Protein AF-A0AAE1M6X4-F1 (afdb_monomer)

Secondary structure (DSSP, 8-state):
-------SS-SHHHHHHHHTTTPPPPPP-HHHHHHHHHHHHHHTTT-------SSS-------SS---HHHHHHHHHHGGGGEETTTTEESSS-HHHHHHHT----

Organism: NCBI:txid499986

Sequence (106 aa):
MRKIHQKTMWMPTTQQARSKVGVPDKVWDDTVAAYDQNYVNQRKIDCQLVHSGGNYDENLAWRSGYMSRGNAVRLWVDEKTNYDYNSNSCFGVCLHYTQVVLGVLE

pLDDT: mean 81.75, std 13.88, range [33.47, 95.62]

Radius of gyration: 13.63 Å; Cα contacts (8 Å, |Δi|>4): 146; chains: 1; bounding box: 34×30×30 Å

Solvent-accessible surface area (backbone atoms only — not comparable to full-atom values): 6412 Å² total; per-residue (Å²): 108,46,58,47,53,66,51,46,49,68,46,70,68,38,34,53,53,11,52,78,70,74,33,79,73,55,67,78,51,72,70,55,34,54,54,29,54,51,52,30,64,63,36,48,79,76,68,62,95,68,82,86,86,62,99,63,86,80,52,80,43,82,62,93,53,89,61,49,72,69,57,45,52,47,58,29,51,62,22,46,83,26,48,40,80,90,78,72,42,64,82,62,72,23,68,47,21,48,42,64,47,6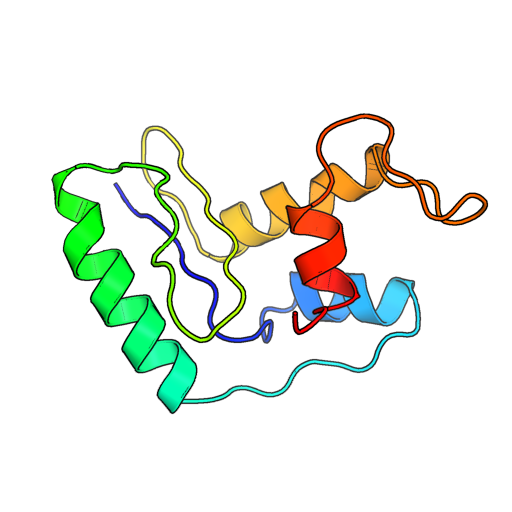7,56,72,84,128

Structure (mmCIF, N/CA/C/O backbone):
data_AF-A0AAE1M6X4-F1
#
_entry.id   AF-A0AAE1M6X4-F1
#
loop_
_atom_site.group_PDB
_atom_site.id
_atom_site.type_symbol
_atom_site.label_atom_id
_atom_site.label_alt_id
_atom_site.label_comp_id
_atom_site.label_asym_id
_atom_site.label_entity_id
_atom_site.label_seq_id
_atom_site.pdbx_PDB_ins_code
_atom_site.Cartn_x
_atom_site.Cartn_y
_atom_site.Cartn_z
_atom_site.occupancy
_ato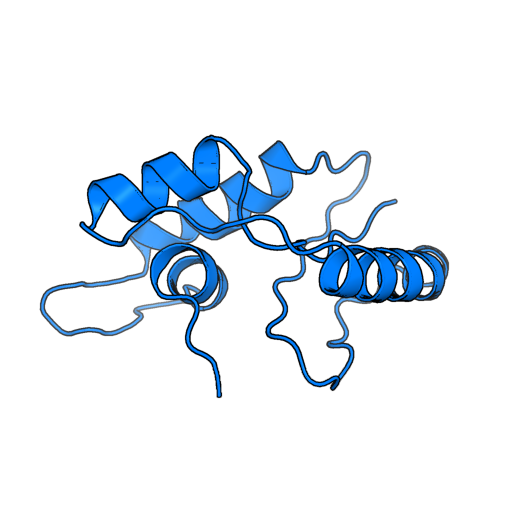m_site.B_iso_or_equiv
_atom_site.auth_seq_id
_atom_site.auth_comp_id
_atom_site.auth_asym_id
_atom_site.auth_atom_id
_atom_site.pdbx_PDB_model_num
ATOM 1 N N . MET A 1 1 ? 16.168 -0.387 -6.247 1.00 44.03 1 MET A N 1
ATOM 2 C CA . MET A 1 1 ? 14.948 0.440 -6.141 1.00 44.03 1 MET A CA 1
ATOM 3 C C . MET A 1 1 ? 13.753 -0.468 -6.408 1.00 44.03 1 MET A C 1
ATOM 5 O O . MET A 1 1 ? 13.863 -1.300 -7.302 1.00 44.03 1 MET A O 1
ATOM 9 N N . ARG A 1 2 ? 12.687 -0.439 -5.594 1.00 45.34 2 ARG A N 1
ATOM 10 C CA . ARG A 1 2 ? 11.532 -1.342 -5.770 1.00 45.34 2 ARG A CA 1
ATOM 11 C C . ARG A 1 2 ? 10.230 -0.606 -5.466 1.00 45.34 2 ARG A C 1
ATOM 13 O O . ARG A 1 2 ? 10.035 -0.171 -4.336 1.00 45.34 2 ARG A O 1
ATOM 20 N N . LYS A 1 3 ? 9.369 -0.507 -6.478 1.00 48.97 3 LYS A N 1
ATOM 21 C CA . LYS A 1 3 ? 7.940 -0.232 -6.329 1.00 48.97 3 LYS A CA 1
ATOM 22 C C . LYS A 1 3 ? 7.278 -1.511 -5.828 1.00 48.97 3 LYS A C 1
ATOM 24 O O . LYS A 1 3 ? 7.685 -2.605 -6.222 1.00 48.97 3 LYS A O 1
ATOM 29 N N . ILE A 1 4 ? 6.298 -1.384 -4.950 1.00 47.62 4 ILE A N 1
ATOM 30 C CA . ILE A 1 4 ? 5.469 -2.510 -4.531 1.00 47.62 4 ILE A CA 1
ATOM 31 C C . ILE A 1 4 ? 4.063 -2.154 -4.969 1.00 47.62 4 ILE A C 1
ATOM 33 O O . ILE A 1 4 ? 3.485 -1.226 -4.424 1.00 47.62 4 ILE A O 1
ATOM 37 N N . HIS A 1 5 ? 3.576 -2.839 -6.000 1.00 50.00 5 HIS A N 1
ATOM 38 C CA . HIS A 1 5 ? 2.150 -3.087 -6.127 1.00 50.00 5 HIS A CA 1
ATOM 39 C C . HIS A 1 5 ? 1.807 -4.223 -5.189 1.00 50.00 5 HIS A C 1
ATOM 41 O O . HIS A 1 5 ? 2.580 -5.184 -5.058 1.00 50.00 5 HIS A O 1
ATOM 47 N N . GLN A 1 6 ? 0.696 -4.077 -4.487 1.00 49.25 6 GLN A N 1
ATOM 48 C CA . GLN A 1 6 ? 0.323 -5.058 -3.503 1.00 49.25 6 GLN A CA 1
ATOM 49 C C . GLN A 1 6 ? -0.682 -6.037 -4.086 1.00 49.25 6 GLN A C 1
ATOM 51 O O . GLN A 1 6 ? -1.878 -5.763 -4.122 1.00 49.25 6 GLN A O 1
ATOM 56 N N . LYS A 1 7 ? -0.186 -7.246 -4.359 1.00 46.06 7 LYS A N 1
ATOM 57 C CA . LYS A 1 7 ? -1.033 -8.420 -4.461 1.00 46.06 7 LYS A CA 1
ATOM 58 C C . LYS A 1 7 ? -1.777 -8.521 -3.140 1.00 46.06 7 LYS A C 1
ATOM 60 O O . LYS A 1 7 ? -1.142 -8.761 -2.110 1.00 46.06 7 LYS A O 1
ATOM 65 N N . THR A 1 8 ? -3.075 -8.242 -3.169 1.00 50.75 8 THR A N 1
ATOM 66 C CA . THR A 1 8 ? -4.092 -8.786 -2.264 1.00 50.75 8 THR A CA 1
ATOM 67 C C . THR A 1 8 ? -3.549 -9.204 -0.893 1.00 50.75 8 THR A C 1
ATOM 69 O O . THR A 1 8 ? -3.479 -10.388 -0.596 1.00 50.75 8 THR A O 1
ATOM 72 N N . MET A 1 9 ? -3.104 -8.239 -0.081 1.00 56.97 9 MET A N 1
ATOM 73 C CA . MET A 1 9 ? -3.304 -8.176 1.375 1.00 56.97 9 MET A CA 1
ATOM 74 C C . MET A 1 9 ? -3.014 -9.408 2.270 1.00 56.97 9 MET A C 1
ATOM 76 O O . MET A 1 9 ? -3.266 -9.346 3.462 1.00 56.97 9 MET A O 1
ATOM 80 N N . TRP A 1 10 ? -2.387 -10.484 1.797 1.00 63.44 10 TRP A N 1
ATOM 81 C CA . TRP A 1 10 ? -2.042 -11.671 2.595 1.00 63.44 10 TRP A CA 1
ATOM 82 C C . TRP A 1 10 ? -0.726 -11.490 3.377 1.00 63.44 10 TRP A C 1
ATOM 84 O O . TRP A 1 10 ? -0.001 -12.427 3.698 1.00 63.44 10 TRP A O 1
ATOM 94 N N . MET A 1 11 ? -0.356 -10.248 3.678 1.00 76.56 11 MET A N 1
ATOM 95 C CA . MET A 1 11 ? 0.741 -9.992 4.605 1.00 76.56 11 MET A CA 1
ATOM 96 C C . MET A 1 11 ? 0.180 -10.035 6.027 1.00 76.56 11 MET A C 1
ATOM 98 O O . MET A 1 11 ? -0.868 -9.431 6.262 1.00 76.56 11 MET A O 1
ATOM 102 N N . PRO A 1 12 ? 0.887 -10.636 7.003 1.00 85.31 12 PRO A N 1
ATOM 103 C CA . PRO A 1 12 ? 0.435 -10.657 8.394 1.00 85.31 12 PRO A CA 1
ATOM 104 C C . PRO A 1 12 ? 0.042 -9.270 8.919 1.00 85.31 12 PRO A C 1
ATOM 106 O O . PRO A 1 12 ? -0.957 -9.129 9.612 1.00 85.31 12 PRO A O 1
ATOM 109 N N . THR A 1 13 ? 0.782 -8.226 8.531 1.00 87.69 13 THR A N 1
ATOM 110 C CA . THR A 1 13 ? 0.491 -6.833 8.900 1.00 87.69 13 THR A CA 1
ATOM 111 C C . THR A 1 13 ? -0.858 -6.346 8.370 1.00 87.69 13 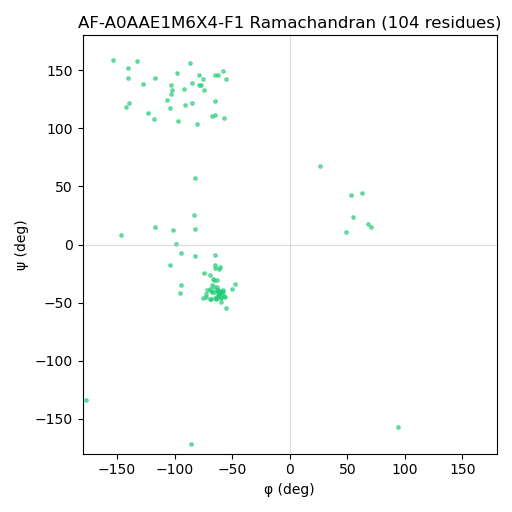THR A C 1
ATOM 113 O O . THR A 1 13 ? -1.570 -5.649 9.087 1.00 87.69 13 THR A O 1
ATOM 116 N N . THR A 1 14 ? -1.235 -6.723 7.147 1.00 86.88 14 THR A N 1
ATOM 117 C CA . THR A 1 14 ? -2.540 -6.361 6.592 1.00 86.88 14 THR A CA 1
ATOM 118 C C . THR A 1 14 ? -3.665 -7.093 7.316 1.00 86.88 14 THR A C 1
ATOM 120 O O . THR A 1 14 ? -4.611 -6.446 7.756 1.00 86.88 14 THR A O 1
ATOM 123 N N . GLN A 1 15 ? -3.535 -8.405 7.523 1.00 89.06 15 GLN A N 1
ATOM 124 C CA . GLN A 1 15 ? -4.568 -9.190 8.210 1.00 89.06 15 GLN A CA 1
ATOM 125 C C . GLN A 1 15 ? -4.768 -8.708 9.648 1.00 89.06 15 GLN A C 1
ATOM 127 O O . GLN A 1 15 ? -5.890 -8.488 10.091 1.00 89.06 15 GLN A O 1
ATOM 132 N N . GLN A 1 16 ? -3.676 -8.391 10.349 1.00 92.12 16 GLN A N 1
ATOM 133 C CA . GLN A 1 16 ? -3.743 -7.761 11.667 1.00 92.12 16 GLN A CA 1
ATOM 134 C C . GLN A 1 16 ? -4.444 -6.397 11.633 1.00 92.12 16 GLN A C 1
ATOM 136 O O . GLN A 1 16 ? -5.218 -6.091 12.538 1.00 92.12 16 GLN A O 1
ATOM 141 N N . ALA A 1 17 ? -4.183 -5.559 10.625 1.00 91.50 17 ALA A N 1
ATOM 142 C CA . ALA A 1 17 ? -4.842 -4.261 10.497 1.00 91.50 17 ALA A CA 1
ATOM 143 C C . ALA A 1 17 ? -6.351 -4.402 10.238 1.00 91.50 17 ALA A C 1
ATOM 145 O O . ALA A 1 17 ? -7.127 -3.668 10.845 1.00 91.50 17 ALA A O 1
ATOM 146 N N . ARG A 1 18 ? -6.754 -5.363 9.397 1.00 91.94 18 ARG A N 1
ATOM 147 C CA . ARG A 1 18 ? -8.155 -5.677 9.063 1.00 91.94 18 ARG A CA 1
ATOM 148 C C . ARG A 1 18 ? -8.907 -6.272 10.252 1.00 91.94 18 ARG A C 1
ATOM 150 O O . ARG A 1 18 ? -9.962 -5.767 10.625 1.00 91.94 18 ARG A O 1
ATOM 157 N N . SER A 1 19 ? -8.305 -7.250 10.926 1.00 93.06 19 SER A N 1
ATOM 158 C CA . SER A 1 19 ? -8.854 -7.872 12.135 1.00 93.06 19 SER A CA 1
ATOM 159 C C . SER A 1 19 ? -9.108 -6.851 13.251 1.00 93.06 19 SER A C 1
ATOM 161 O O . SER A 1 19 ? -10.167 -6.873 13.874 1.00 93.06 19 SER A O 1
ATOM 163 N N . LYS A 1 20 ? -8.199 -5.882 13.447 1.00 93.38 20 LYS A N 1
ATOM 164 C CA . LYS A 1 20 ? -8.366 -4.793 14.431 1.00 93.38 20 LYS A CA 1
ATOM 165 C C . LYS A 1 20 ? -9.584 -3.899 14.184 1.00 93.38 20 LYS A C 1
ATOM 167 O O . LYS A 1 20 ? -9.980 -3.187 15.101 1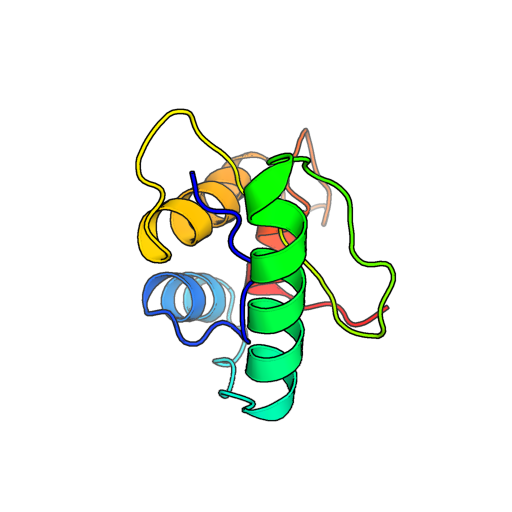.00 93.38 20 LYS A O 1
ATOM 172 N N . VAL A 1 21 ? -10.133 -3.900 12.972 1.00 91.50 21 VAL A N 1
ATOM 173 C CA . VAL A 1 21 ? -11.323 -3.121 12.600 1.00 91.50 21 VAL A CA 1
ATOM 174 C C . VAL A 1 21 ? -12.498 -4.016 12.193 1.00 91.50 21 VAL A C 1
ATOM 176 O O . VAL A 1 21 ? -13.454 -3.541 11.594 1.00 91.50 21 VAL A O 1
ATOM 179 N N . GLY A 1 22 ? -12.438 -5.314 12.513 1.00 92.19 22 GLY A N 1
ATOM 180 C CA . GLY A 1 22 ? -13.527 -6.260 12.259 1.00 92.19 22 GLY A CA 1
ATOM 181 C C . GLY A 1 22 ? -13.747 -6.612 10.786 1.00 92.19 22 GLY A C 1
ATOM 182 O O . GLY A 1 22 ? -14.789 -7.167 10.448 1.00 92.19 22 GLY A O 1
ATOM 183 N N . VAL A 1 23 ? -12.790 -6.311 9.903 1.00 89.00 23 VAL A N 1
ATOM 184 C CA . VAL A 1 23 ? -12.895 -6.646 8.480 1.00 89.00 23 VAL A CA 1
ATOM 185 C C . VAL A 1 23 ? -12.257 -8.022 8.223 1.00 89.00 23 VAL A C 1
ATOM 187 O O . VAL A 1 23 ? -11.138 -8.256 8.687 1.00 89.00 23 VAL A O 1
ATOM 190 N N . PRO A 1 24 ? -12.912 -8.929 7.466 1.00 88.12 24 PRO A N 1
ATOM 191 C CA . PRO A 1 24 ? -12.367 -10.249 7.155 1.00 88.12 24 PRO A CA 1
ATOM 192 C C . PRO A 1 24 ? -11.021 -10.207 6.436 1.00 88.12 24 PRO A C 1
ATOM 194 O O . PRO A 1 24 ? -10.751 -9.313 5.632 1.00 88.12 24 PRO A O 1
ATOM 197 N N . ASP A 1 25 ? -10.207 -11.227 6.668 1.00 86.12 25 ASP A N 1
ATOM 198 C CA . ASP A 1 25 ? -8.933 -11.440 5.991 1.00 86.12 25 ASP A CA 1
ATOM 199 C C . ASP A 1 25 ? -9.081 -11.477 4.466 1.00 86.12 25 ASP A C 1
ATOM 201 O O . ASP A 1 25 ? -10.041 -12.016 3.913 1.00 86.12 25 ASP A O 1
ATOM 205 N N . LYS A 1 26 ? -8.099 -10.907 3.764 1.00 79.56 26 LYS A N 1
ATOM 206 C CA . LYS A 1 26 ? -8.027 -11.025 2.304 1.00 79.56 26 LYS A CA 1
ATOM 207 C C . LYS A 1 26 ? -7.461 -12.370 1.868 1.00 79.56 26 LYS A C 1
ATOM 209 O O . LYS A 1 26 ? -6.543 -12.894 2.500 1.00 79.56 26 LYS A O 1
ATOM 214 N N . VAL A 1 27 ? -7.967 -12.861 0.742 1.00 80.25 27 VAL A N 1
ATOM 215 C CA . VAL A 1 27 ? -7.495 -14.074 0.070 1.00 80.25 27 VAL A CA 1
ATOM 216 C C . VAL A 1 27 ? -6.542 -13.692 -1.061 1.00 80.25 27 VAL A C 1
ATOM 218 O O . VAL A 1 27 ? -6.655 -12.627 -1.665 1.00 80.25 27 VAL A O 1
ATOM 221 N N . TRP A 1 28 ? -5.566 -14.556 -1.305 1.00 78.69 28 TRP A N 1
ATOM 222 C CA . TRP A 1 28 ? -4.568 -14.407 -2.354 1.00 78.69 28 TRP A CA 1
ATOM 223 C C . TRP A 1 28 ? -5.152 -14.694 -3.745 1.00 78.69 28 TRP A C 1
ATOM 225 O O . TRP A 1 28 ? -5.789 -15.729 -3.925 1.00 78.69 28 TRP A O 1
ATOM 235 N N . ASP A 1 29 ? -4.877 -13.824 -4.724 1.00 81.19 29 ASP A N 1
ATOM 236 C CA . ASP A 1 29 ? -5.290 -14.007 -6.126 1.00 81.19 29 ASP A CA 1
ATOM 237 C C . ASP A 1 29 ? -4.084 -13.978 -7.076 1.00 81.19 29 ASP A C 1
ATOM 239 O O . ASP A 1 29 ? -3.433 -12.943 -7.239 1.00 81.19 29 ASP A O 1
ATOM 243 N N . ASP A 1 30 ? -3.773 -15.107 -7.722 1.00 82.56 30 ASP A N 1
ATOM 244 C CA . ASP A 1 30 ? -2.614 -15.240 -8.612 1.00 82.56 30 ASP A CA 1
ATOM 245 C C . ASP A 1 30 ? -2.639 -14.358 -9.860 1.00 82.56 30 ASP A C 1
ATOM 247 O O . ASP A 1 30 ? -1.574 -13.888 -10.278 1.00 82.56 30 ASP A O 1
ATOM 251 N N . THR A 1 31 ? -3.820 -14.053 -10.389 1.00 84.88 31 THR A N 1
ATOM 252 C CA . THR A 1 31 ? -3.987 -13.152 -11.532 1.00 84.88 31 THR A CA 1
ATOM 253 C C . THR A 1 31 ? -3.556 -11.739 -11.161 1.00 84.88 31 THR A C 1
ATOM 255 O O . THR A 1 31 ? -2.768 -11.118 -11.882 1.00 84.88 31 THR A O 1
ATOM 258 N N . VAL A 1 32 ? -3.987 -11.256 -9.993 1.00 79.50 32 VAL A N 1
ATOM 259 C CA . VAL A 1 32 ? -3.632 -9.917 -9.500 1.00 79.50 32 VAL A CA 1
ATOM 260 C C . VAL A 1 32 ? -2.120 -9.792 -9.273 1.00 79.50 32 VAL A C 1
ATOM 262 O O . VAL A 1 32 ? -1.528 -8.775 -9.622 1.00 79.50 32 VAL A O 1
ATOM 265 N N . ALA A 1 33 ? -1.427 -10.843 -8.802 1.00 79.38 33 ALA A N 1
ATOM 266 C CA . ALA A 1 33 ? 0.045 -10.758 -8.667 1.00 79.38 33 ALA A CA 1
ATOM 267 C C . ALA A 1 33 ? 0.724 -10.565 -9.987 1.00 79.38 33 ALA A C 1
ATOM 269 O O . ALA A 1 33 ? 1.749 -9.891 -10.044 1.00 79.38 33 ALA A O 1
ATOM 270 N N . ALA A 1 34 ? 0.286 -11.339 -10.976 1.00 84.00 34 ALA A N 1
ATOM 271 C CA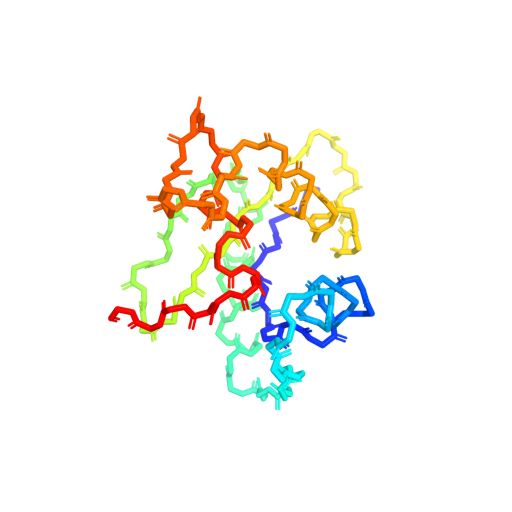 . ALA A 1 34 ? 0.957 -11.360 -12.252 1.00 84.00 34 ALA A CA 1
ATOM 272 C C . ALA A 1 34 ? 0.865 -9.957 -12.858 1.00 84.00 34 ALA A C 1
ATOM 274 O O . ALA A 1 34 ? 1.881 -9.415 -13.294 1.00 84.00 34 ALA A O 1
ATOM 275 N N . TYR A 1 35 ? -0.316 -9.337 -12.766 1.00 83.94 35 TYR A N 1
ATOM 276 C CA . TYR A 1 35 ? -0.540 -7.942 -13.129 1.00 83.94 35 TYR A CA 1
ATOM 277 C C . TYR A 1 35 ? 0.411 -6.988 -12.381 1.00 83.94 35 TYR A C 1
ATOM 279 O O . TYR A 1 35 ? 1.202 -6.272 -13.002 1.00 83.94 35 TYR A O 1
ATOM 287 N N . ASP A 1 36 ? 0.426 -7.058 -11.053 1.00 80.31 36 ASP A N 1
ATOM 288 C CA . ASP A 1 36 ? 1.245 -6.210 -10.186 1.00 80.31 36 ASP A CA 1
ATOM 289 C C . ASP A 1 36 ? 2.745 -6.342 -10.444 1.00 80.31 36 ASP A C 1
ATOM 291 O O . ASP A 1 36 ? 3.486 -5.360 -10.540 1.00 80.31 36 ASP A O 1
ATOM 295 N N . GLN A 1 37 ? 3.217 -7.581 -10.560 1.00 82.69 37 GLN A N 1
ATOM 296 C CA . GLN A 1 37 ? 4.619 -7.888 -10.786 1.00 82.69 37 GLN A CA 1
ATOM 297 C C . GLN A 1 37 ? 5.066 -7.392 -12.162 1.00 82.69 37 GLN A C 1
ATOM 299 O O . GLN A 1 37 ? 6.193 -6.895 -12.287 1.00 82.69 37 GLN A O 1
ATOM 304 N N . ASN A 1 38 ? 4.194 -7.476 -13.169 1.00 86.62 38 ASN A N 1
ATOM 305 C CA . ASN A 1 38 ? 4.438 -6.909 -14.490 1.00 86.62 38 ASN A CA 1
ATOM 306 C C . ASN A 1 38 ? 4.548 -5.384 -14.421 1.00 86.62 38 ASN A C 1
ATOM 308 O O . ASN A 1 38 ? 5.522 -4.827 -14.932 1.00 86.62 38 ASN A O 1
ATOM 312 N N . TYR A 1 39 ? 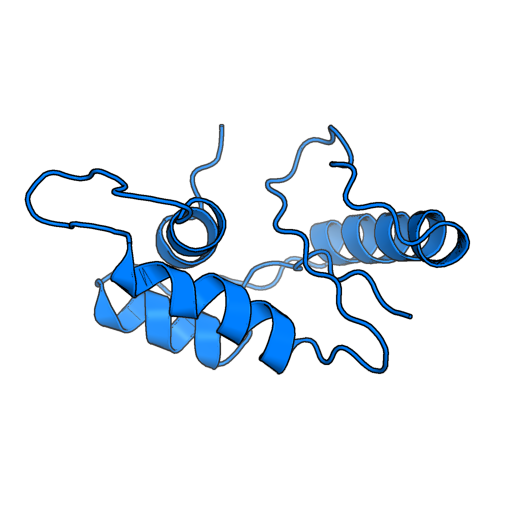3.634 -4.709 -13.725 1.00 84.94 39 TYR A N 1
ATOM 313 C CA . TYR A 1 39 ? 3.675 -3.252 -13.622 1.00 84.94 39 TYR A CA 1
ATOM 314 C C . TYR A 1 39 ? 4.877 -2.739 -12.811 1.00 84.94 39 TYR A C 1
ATOM 316 O O . TYR A 1 39 ? 5.572 -1.804 -13.219 1.00 84.94 39 TYR A O 1
ATOM 324 N N . VAL A 1 40 ? 5.220 -3.403 -11.701 1.00 80.69 40 VAL A N 1
ATOM 325 C CA . VAL A 1 40 ? 6.449 -3.117 -10.941 1.00 80.69 40 VAL A CA 1
ATOM 326 C C . VAL A 1 40 ? 7.692 -3.284 -11.818 1.00 80.69 40 VAL A C 1
ATOM 328 O O . VAL A 1 40 ? 8.625 -2.484 -11.720 1.00 80.69 40 VAL A O 1
ATOM 331 N N . ASN A 1 41 ? 7.720 -4.295 -12.690 1.00 84.94 41 ASN A N 1
ATOM 332 C CA . ASN A 1 41 ? 8.832 -4.510 -13.613 1.00 84.94 41 ASN A CA 1
ATOM 333 C C . ASN A 1 41 ? 8.973 -3.406 -14.667 1.00 84.94 41 ASN A C 1
ATOM 335 O O . ASN A 1 41 ? 10.102 -3.132 -15.065 1.00 84.94 41 ASN A O 1
ATOM 339 N N . GLN A 1 42 ? 7.880 -2.759 -15.076 1.00 85.94 42 GLN A N 1
ATOM 340 C CA . GLN A 1 42 ? 7.921 -1.595 -15.966 1.00 85.94 42 GLN A CA 1
ATOM 341 C C . GLN A 1 42 ? 8.446 -0.355 -15.223 1.00 85.94 42 GLN A C 1
ATOM 343 O O . GLN A 1 42 ? 9.349 0.332 -15.692 1.00 85.94 42 GLN A O 1
ATOM 348 N N . ARG A 1 43 ? 7.951 -0.113 -14.004 1.00 84.69 43 ARG A N 1
ATOM 349 C CA . ARG A 1 43 ? 8.264 1.089 -13.206 1.00 84.69 43 ARG A CA 1
ATOM 350 C C . ARG A 1 43 ? 9.572 1.032 -12.425 1.00 84.69 43 ARG A C 1
ATOM 352 O O . ARG A 1 43 ? 10.008 2.041 -11.884 1.00 84.69 43 ARG A O 1
ATOM 359 N N . LYS A 1 44 ? 10.246 -0.118 -12.340 1.00 80.44 44 LYS A N 1
ATOM 360 C CA . LYS A 1 44 ? 11.570 -0.192 -11.686 1.00 80.44 44 LYS A CA 1
ATOM 361 C C . LYS A 1 44 ? 12.650 0.617 -12.421 1.00 80.44 44 LYS A C 1
ATOM 363 O O . LYS A 1 44 ? 13.693 0.867 -11.825 1.00 80.44 44 LYS A O 1
ATOM 368 N N . ILE A 1 45 ? 12.409 0.976 -13.687 1.00 84.12 45 ILE A N 1
ATOM 369 C CA . ILE A 1 45 ? 13.330 1.742 -14.537 1.00 84.12 45 ILE A CA 1
ATOM 370 C C . ILE A 1 45 ? 13.338 3.220 -14.126 1.00 84.12 45 ILE A C 1
ATOM 372 O O . ILE A 1 45 ? 14.406 3.800 -13.966 1.00 84.12 45 ILE A O 1
ATOM 376 N N . ASP A 1 46 ? 12.157 3.807 -13.918 1.00 83.31 46 ASP A N 1
ATOM 377 C CA . ASP A 1 46 ? 11.973 5.240 -13.643 1.00 83.31 46 ASP A CA 1
ATOM 378 C C . ASP A 1 46 ? 11.677 5.548 -12.163 1.00 83.31 46 ASP A C 1
ATOM 380 O O . ASP A 1 46 ? 11.831 6.681 -11.712 1.00 83.31 46 ASP A O 1
ATOM 384 N N . CYS A 1 47 ? 11.274 4.530 -11.397 1.00 80.88 47 CYS A N 1
ATOM 385 C CA . CYS A 1 47 ? 10.849 4.611 -10.003 1.00 80.88 47 CYS A CA 1
ATOM 386 C C . CYS A 1 47 ? 9.710 5.607 -9.736 1.00 80.88 47 CYS A C 1
ATOM 388 O O . CYS A 1 47 ? 9.544 6.051 -8.599 1.00 80.88 47 CYS A O 1
ATOM 390 N N . GLN A 1 48 ? 8.905 5.921 -10.751 1.00 84.06 48 GLN A N 1
ATOM 391 C CA . GLN A 1 48 ? 7.830 6.901 -10.638 1.00 84.06 48 GLN A CA 1
ATOM 392 C C . GLN A 1 48 ? 6.604 6.330 -9.901 1.00 84.06 48 GLN A C 1
ATOM 394 O O . GLN A 1 48 ? 6.142 5.200 -10.144 1.00 84.06 48 GLN A O 1
ATOM 399 N N . LEU A 1 49 ? 6.030 7.146 -9.014 1.00 84.88 49 LEU A N 1
ATOM 400 C CA . LEU A 1 49 ? 4.795 6.864 -8.274 1.00 84.88 49 LEU A CA 1
ATOM 401 C C . LEU A 1 49 ? 3.553 7.177 -9.125 1.00 84.88 49 LEU A C 1
ATOM 403 O O . LEU A 1 49 ? 2.719 7.993 -8.764 1.00 84.88 49 LEU A O 1
ATOM 407 N N . VAL A 1 50 ? 3.457 6.534 -10.289 1.00 87.25 50 VAL A N 1
ATOM 408 C CA . VAL A 1 50 ? 2.321 6.677 -11.213 1.00 87.25 50 VAL A CA 1
ATOM 409 C C . VAL A 1 50 ? 1.415 5.458 -11.104 1.00 87.25 50 VAL A C 1
ATOM 411 O O . VAL A 1 50 ? 1.919 4.330 -11.200 1.00 87.25 50 VAL A O 1
ATOM 414 N N . HIS A 1 51 ? 0.113 5.677 -10.922 1.00 85.56 51 HIS A N 1
ATOM 415 C CA . HIS A 1 51 ? -0.880 4.603 -10.916 1.00 85.56 51 HIS A CA 1
ATOM 416 C C . HIS A 1 51 ? -0.982 3.913 -12.277 1.00 85.56 51 HIS A C 1
ATOM 418 O O . HIS A 1 51 ? -0.772 4.552 -13.308 1.00 85.56 51 HIS A O 1
ATOM 424 N N . SER A 1 52 ? -1.240 2.604 -12.293 1.00 86.38 52 SER A N 1
ATOM 425 C CA . SER A 1 52 ? -1.336 1.833 -13.540 1.00 86.38 52 SER A CA 1
ATOM 426 C C . SER A 1 52 ? -2.571 2.178 -14.371 1.00 86.38 52 SER A C 1
ATOM 428 O O . SER A 1 52 ? -2.532 2.021 -15.589 1.00 86.38 52 SER A O 1
ATOM 430 N N . GLY A 1 53 ? -3.638 2.664 -13.725 1.00 86.88 53 GLY A N 1
ATOM 431 C CA . GLY A 1 53 ? -4.930 2.925 -14.364 1.00 86.88 53 GLY A CA 1
ATOM 432 C C . GLY A 1 53 ? -5.659 1.653 -14.811 1.00 86.88 53 GLY A C 1
ATOM 433 O O . GLY A 1 53 ? -6.516 1.729 -15.686 1.00 86.88 53 GLY A O 1
ATOM 434 N N . GLY A 1 54 ? -5.277 0.487 -14.277 1.00 85.19 54 GLY A N 1
ATOM 435 C CA . GLY A 1 54 ? -5.931 -0.786 -14.575 1.00 85.19 54 GLY A CA 1
ATOM 436 C C . GLY A 1 54 ? -7.154 -1.070 -13.706 1.00 85.19 54 GLY A C 1
ATOM 437 O O . GLY A 1 54 ? -7.587 -0.240 -12.919 1.00 85.19 54 GLY A O 1
ATOM 438 N N . ASN A 1 55 ? -7.669 -2.294 -13.823 1.00 83.38 55 ASN A N 1
ATOM 439 C CA . ASN A 1 55 ? -8.914 -2.739 -13.181 1.00 83.38 55 ASN A CA 1
ATOM 440 C C . ASN A 1 55 ? -8.753 -3.166 -11.707 1.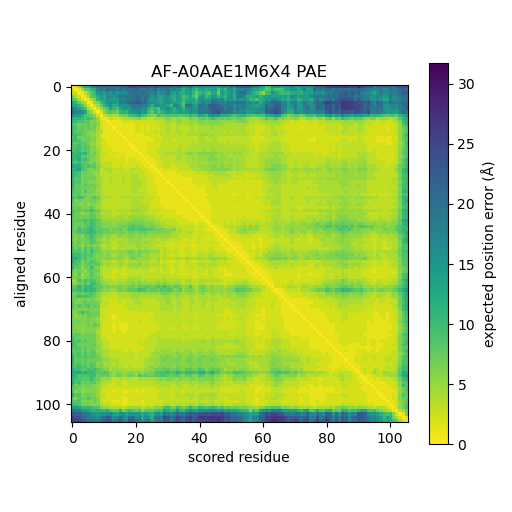00 83.38 55 ASN A C 1
ATOM 442 O O . ASN A 1 55 ? -9.620 -3.858 -11.180 1.00 83.38 55 ASN A O 1
ATOM 446 N N . TYR A 1 56 ? -7.620 -2.860 -11.074 1.00 79.88 56 TYR A N 1
ATOM 447 C CA . TYR A 1 56 ? -7.330 -3.264 -9.700 1.00 79.88 56 TYR A CA 1
ATOM 448 C C . TYR A 1 56 ? -6.917 -2.052 -8.878 1.00 79.88 56 TYR A C 1
ATOM 450 O O . TYR A 1 56 ? -6.109 -1.241 -9.336 1.00 79.88 56 TYR A O 1
ATOM 458 N N . ASP A 1 57 ? -7.416 -1.984 -7.646 1.00 78.19 57 ASP A N 1
ATOM 459 C CA . ASP A 1 57 ? -6.993 -0.962 -6.698 1.00 78.19 57 ASP A CA 1
ATOM 460 C C . ASP A 1 57 ? -5.506 -1.083 -6.382 1.00 78.19 57 ASP A C 1
ATOM 462 O O . ASP A 1 57 ? -4.943 -2.178 -6.268 1.00 78.19 57 ASP A O 1
ATOM 466 N N . GLU A 1 58 ? -4.871 0.061 -6.159 1.00 80.50 58 GLU A N 1
ATOM 467 C CA . GLU A 1 58 ? -3.425 0.130 -6.167 1.00 80.50 58 GLU A CA 1
ATOM 468 C C . GLU A 1 58 ? -2.891 1.032 -5.060 1.00 80.50 58 GLU A C 1
ATOM 470 O O . GLU A 1 58 ? -3.135 2.234 -5.040 1.00 80.50 58 GLU A O 1
ATOM 475 N N . ASN A 1 59 ? -2.053 0.459 -4.196 1.00 85.62 59 ASN A N 1
ATOM 476 C CA . ASN A 1 59 ? -1.203 1.232 -3.301 1.00 85.62 59 ASN A CA 1
ATOM 477 C C . ASN A 1 59 ? 0.231 1.248 -3.817 1.00 85.62 59 ASN A C 1
ATOM 479 O O . ASN A 1 59 ? 0.778 0.212 -4.209 1.00 85.62 59 ASN A O 1
ATOM 483 N N . LEU A 1 60 ? 0.865 2.420 -3.748 1.00 85.56 60 LEU A N 1
ATOM 484 C CA . LEU A 1 60 ? 2.248 2.615 -4.153 1.00 85.56 60 LEU A CA 1
ATOM 485 C C . LEU A 1 60 ? 3.123 3.034 -2.982 1.00 85.56 60 LEU A C 1
ATOM 487 O O . LEU A 1 60 ? 2.727 3.790 -2.103 1.00 85.56 60 LEU A O 1
ATOM 491 N N . ALA A 1 61 ? 4.354 2.536 -2.981 1.00 84.88 61 ALA A N 1
ATOM 492 C CA . ALA A 1 61 ? 5.358 2.925 -2.009 1.00 84.88 61 ALA A CA 1
ATOM 493 C C . ALA A 1 61 ? 6.719 3.058 -2.682 1.00 84.88 61 ALA A C 1
ATOM 495 O O . ALA A 1 61 ? 7.088 2.265 -3.557 1.00 84.88 61 ALA A O 1
ATOM 496 N N . TRP A 1 62 ? 7.481 4.044 -2.222 1.00 84.00 62 TRP A N 1
ATOM 497 C CA . TRP A 1 62 ? 8.846 4.296 -2.652 1.00 84.00 62 TRP A CA 1
ATOM 498 C C . TRP A 1 62 ? 9.712 4.696 -1.459 1.00 84.00 62 TRP A C 1
ATOM 500 O O . TRP A 1 62 ? 9.233 5.250 -0.474 1.00 84.00 62 TRP A O 1
ATOM 510 N N . ARG A 1 63 ? 11.008 4.397 -1.554 1.00 83.31 63 ARG A N 1
ATOM 511 C CA . ARG A 1 63 ? 12.054 4.956 -0.691 1.00 83.31 63 ARG A CA 1
ATOM 512 C C . ARG A 1 63 ? 13.385 4.946 -1.426 1.00 83.31 63 ARG A C 1
ATOM 514 O O . ARG A 1 63 ? 13.608 4.094 -2.294 1.00 83.31 63 ARG A O 1
ATOM 521 N N . SER A 1 64 ? 14.314 5.783 -0.980 1.00 81.25 64 SER A N 1
ATOM 522 C CA . SER A 1 64 ? 15.727 5.590 -1.287 1.00 81.25 64 SER A CA 1
ATOM 523 C C . SER A 1 64 ? 16.216 4.287 -0.620 1.00 81.25 64 SER A C 1
ATOM 525 O O . SER A 1 64 ? 16.031 4.040 0.575 1.00 81.25 64 SER A O 1
ATOM 527 N N . GLY A 1 65 ? 16.767 3.370 -1.421 1.00 81.50 65 GLY A N 1
ATOM 528 C CA . GLY A 1 65 ? 17.272 2.070 -0.957 1.00 81.50 65 GLY A CA 1
ATOM 529 C C . GLY A 1 65 ? 16.292 0.888 -1.057 1.00 81.50 65 GLY A C 1
ATOM 530 O O . GLY A 1 65 ? 15.406 0.836 -1.913 1.00 81.50 65 GLY A O 1
ATOM 531 N N . TYR A 1 66 ? 16.520 -0.142 -0.235 1.00 81.75 66 TYR A N 1
ATOM 532 C CA . TYR A 1 66 ? 15.801 -1.420 -0.312 1.00 81.75 66 TYR A CA 1
ATOM 533 C C . TYR A 1 66 ? 14.428 -1.366 0.364 1.00 81.75 66 TYR A C 1
ATOM 535 O O . TYR A 1 66 ? 14.355 -1.470 1.579 1.00 81.75 66 TYR A O 1
ATOM 543 N N . MET A 1 67 ? 13.329 -1.289 -0.389 1.00 82.94 67 MET A N 1
ATOM 544 C CA . MET A 1 67 ? 11.977 -1.473 0.159 1.00 82.94 67 MET A CA 1
ATOM 545 C C . MET A 1 67 ? 11.595 -2.957 0.220 1.00 82.94 67 MET A C 1
ATOM 547 O O . MET A 1 67 ? 11.552 -3.625 -0.814 1.00 82.94 67 MET A O 1
ATOM 551 N N . SER A 1 68 ? 11.279 -3.461 1.416 1.00 83.25 68 SER A N 1
ATOM 552 C CA . SER A 1 68 ? 10.635 -4.768 1.590 1.00 83.25 68 SER A CA 1
ATOM 553 C C . SER A 1 68 ? 9.112 -4.629 1.491 1.00 83.25 68 SER A C 1
ATOM 555 O O . SER A 1 68 ? 8.564 -3.563 1.777 1.00 83.25 68 SER A O 1
ATOM 557 N N . ARG A 1 69 ? 8.413 -5.721 1.148 1.00 79.75 69 ARG A N 1
ATOM 558 C CA . ARG A 1 69 ? 6.936 -5.757 1.151 1.00 79.75 69 ARG A CA 1
ATOM 559 C C . ARG A 1 69 ? 6.364 -5.382 2.515 1.00 79.75 69 ARG A C 1
ATOM 561 O O . ARG A 1 69 ? 5.479 -4.544 2.581 1.00 79.75 69 ARG A O 1
ATOM 568 N N . GLY A 1 70 ? 6.920 -5.934 3.595 1.00 85.25 70 GLY A N 1
ATOM 569 C CA . GLY A 1 70 ? 6.482 -5.621 4.958 1.00 85.25 70 GLY A CA 1
ATOM 570 C C . GLY A 1 70 ? 6.628 -4.141 5.317 1.00 85.25 70 GLY A C 1
ATOM 571 O O . GLY A 1 70 ? 5.717 -3.574 5.910 1.0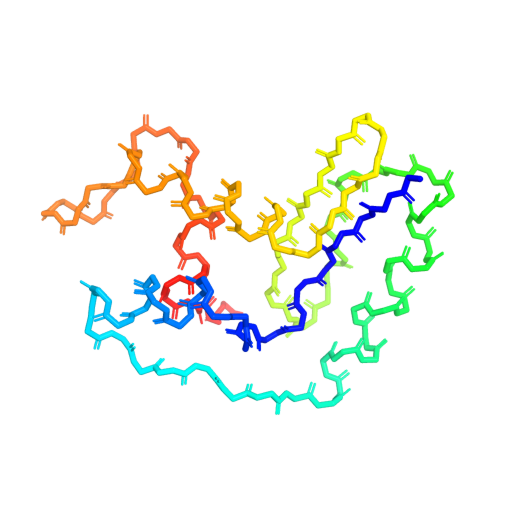0 85.25 70 GLY A O 1
ATOM 572 N N . ASN A 1 71 ? 7.722 -3.491 4.905 1.00 87.69 71 ASN A N 1
ATOM 573 C CA . ASN A 1 71 ? 7.925 -2.068 5.191 1.00 87.69 71 ASN A CA 1
ATOM 574 C C . ASN A 1 71 ? 6.957 -1.178 4.405 1.00 87.69 71 ASN A C 1
ATOM 576 O O . ASN A 1 71 ? 6.471 -0.203 4.965 1.00 87.69 71 ASN A O 1
ATOM 580 N N . ALA A 1 72 ? 6.654 -1.513 3.147 1.00 87.19 72 ALA A N 1
ATOM 581 C CA . ALA A 1 72 ? 5.648 -0.784 2.373 1.00 87.19 72 ALA A CA 1
ATOM 582 C C . ALA A 1 72 ? 4.255 -0.902 3.007 1.00 87.19 72 ALA A C 1
ATOM 584 O O . ALA A 1 72 ? 3.591 0.105 3.216 1.00 87.19 72 ALA A O 1
ATOM 585 N N . VAL A 1 73 ? 3.853 -2.116 3.403 1.00 87.12 73 VAL A N 1
ATOM 586 C CA . VAL A 1 73 ? 2.563 -2.334 4.079 1.00 87.12 73 VAL A CA 1
ATOM 587 C C . VAL A 1 73 ? 2.491 -1.585 5.397 1.00 87.12 73 VAL A C 1
ATOM 589 O O . VAL A 1 73 ? 1.464 -0.991 5.704 1.00 87.12 73 VAL A O 1
ATOM 592 N N . ARG A 1 74 ? 3.577 -1.586 6.173 1.00 90.81 74 ARG A N 1
ATOM 593 C CA . ARG A 1 74 ? 3.637 -0.822 7.415 1.00 90.81 74 ARG A CA 1
ATOM 594 C C . ARG A 1 74 ? 3.484 0.677 7.162 1.00 90.81 74 ARG A C 1
ATOM 596 O O . ARG A 1 74 ? 2.701 1.296 7.861 1.00 90.81 74 ARG A O 1
ATOM 603 N N . LEU A 1 75 ? 4.146 1.223 6.141 1.00 91.75 75 LEU A N 1
ATOM 604 C CA . LEU A 1 75 ? 4.017 2.634 5.765 1.00 91.75 75 LEU A CA 1
ATOM 605 C C . LEU A 1 75 ? 2.559 3.011 5.473 1.00 91.75 75 LEU A C 1
ATOM 607 O O . LEU A 1 75 ? 2.090 4.028 5.965 1.00 91.75 75 LEU A O 1
ATOM 611 N N . TRP A 1 76 ? 1.829 2.170 4.739 1.00 91.88 76 TRP A N 1
ATOM 612 C CA . TRP A 1 76 ? 0.405 2.388 4.474 1.00 91.88 76 TRP A CA 1
ATOM 613 C C . TRP A 1 76 ? -0.465 2.228 5.725 1.00 91.88 76 TRP A C 1
ATOM 615 O O . TRP A 1 76 ? -1.392 2.999 5.931 1.00 91.88 76 TRP A O 1
ATOM 625 N N . VAL A 1 77 ? -0.173 1.243 6.581 1.00 93.38 77 VAL A N 1
ATOM 626 C CA . VAL A 1 77 ? -0.913 1.030 7.837 1.00 93.38 77 VAL A CA 1
ATOM 627 C C . VAL A 1 77 ? -0.691 2.166 8.834 1.00 93.38 77 VAL A C 1
ATOM 629 O O . VAL A 1 77 ? -1.617 2.517 9.563 1.00 93.38 77 VAL A O 1
ATOM 632 N N . ASP A 1 78 ? 0.506 2.748 8.862 1.00 95.00 78 ASP A N 1
ATOM 633 C CA . ASP A 1 78 ? 0.862 3.838 9.770 1.00 95.00 78 ASP A CA 1
ATOM 634 C C . ASP A 1 78 ? 0.049 5.116 9.475 1.00 95.00 78 ASP A C 1
ATOM 636 O O . ASP A 1 78 ? -0.169 5.916 10.383 1.00 95.00 78 ASP A O 1
ATOM 640 N N . GLU A 1 79 ? -0.527 5.263 8.272 1.00 94.81 79 GLU A N 1
ATOM 641 C CA . GLU A 1 79 ? -1.473 6.348 7.971 1.00 94.81 79 GLU A CA 1
ATOM 642 C C . GLU A 1 79 ? -2.787 6.269 8.767 1.00 94.81 79 GLU A C 1
ATOM 644 O O . GLU A 1 79 ? -3.567 7.223 8.770 1.00 94.81 79 GLU A O 1
ATOM 649 N N . LYS A 1 80 ? -3.029 5.170 9.497 1.00 94.31 80 LYS A N 1
ATOM 650 C CA . LYS A 1 80 ? -4.141 5.035 10.447 1.00 94.31 80 LYS A CA 1
ATOM 651 C C . LYS A 1 80 ? -4.260 6.235 11.387 1.00 94.31 80 LYS A C 1
ATOM 653 O O . LYS A 1 80 ? -5.369 6.585 11.772 1.00 94.31 80 LYS A O 1
ATOM 658 N N . THR A 1 81 ? -3.146 6.858 11.777 1.00 95.62 81 THR A N 1
ATOM 659 C CA . THR A 1 81 ? -3.165 8.031 12.668 1.00 95.62 81 THR A CA 1
ATOM 660 C C . THR A 1 81 ? -3.922 9.220 12.079 1.00 95.62 81 THR A C 1
ATOM 662 O O . THR A 1 81 ? -4.344 10.092 12.829 1.00 95.62 81 THR A O 1
ATOM 665 N N . ASN A 1 82 ? -4.092 9.251 10.756 1.00 95.44 82 ASN A N 1
ATOM 666 C CA . ASN A 1 82 ? -4.779 10.312 10.026 1.00 95.44 82 ASN A CA 1
ATOM 667 C C . ASN A 1 82 ? -6.234 9.952 9.682 1.00 95.44 82 ASN A C 1
ATOM 669 O O . ASN A 1 82 ? -6.905 10.755 9.033 1.00 95.44 82 ASN A O 1
ATOM 673 N N . TYR A 1 83 ? -6.712 8.766 10.075 1.00 94.12 83 TYR A N 1
ATOM 674 C CA . TYR A 1 83 ? -8.074 8.304 9.820 1.00 94.12 83 TYR A CA 1
ATOM 675 C C . TYR A 1 83 ? -8.916 8.343 11.094 1.00 94.12 83 TYR A C 1
ATOM 677 O O . TYR A 1 83 ? -8.567 7.714 12.096 1.00 94.12 83 TYR A O 1
ATOM 685 N N . ASP A 1 84 ? -10.049 9.037 11.038 1.00 93.25 84 ASP A N 1
ATOM 686 C CA . ASP A 1 84 ? -11.032 9.049 12.116 1.00 93.25 84 ASP A CA 1
ATOM 687 C C . ASP A 1 84 ? -12.227 8.171 11.762 1.00 93.25 84 ASP A C 1
ATOM 689 O O . ASP A 1 84 ? -12.963 8.413 10.805 1.00 93.25 84 ASP A O 1
ATOM 693 N N . TYR A 1 85 ? -12.413 7.131 12.570 1.00 90.38 85 TYR A N 1
ATOM 694 C CA . TYR A 1 85 ? -13.494 6.169 12.407 1.00 90.38 85 TYR A CA 1
ATOM 695 C C . TYR A 1 85 ? -14.855 6.727 12.828 1.00 90.38 85 TYR A C 1
ATOM 697 O O . TYR A 1 85 ? -15.864 6.230 12.342 1.00 90.38 85 TYR A O 1
ATOM 705 N N . ASN A 1 86 ? -14.906 7.727 13.715 1.00 92.06 86 ASN A N 1
ATOM 706 C CA . ASN A 1 86 ? -16.172 8.289 14.191 1.00 92.06 86 ASN A CA 1
ATOM 707 C C . ASN A 1 86 ? -16.842 9.133 13.105 1.00 92.06 86 ASN A C 1
ATOM 709 O O . ASN A 1 86 ? -18.052 9.052 12.910 1.00 92.06 86 ASN A O 1
ATOM 713 N N . SER A 1 87 ? -16.049 9.942 12.401 1.00 93.06 87 SER A N 1
ATOM 714 C CA . SER A 1 87 ? -16.505 10.795 11.301 1.00 93.06 87 SER A CA 1
ATOM 715 C C . SER A 1 87 ? -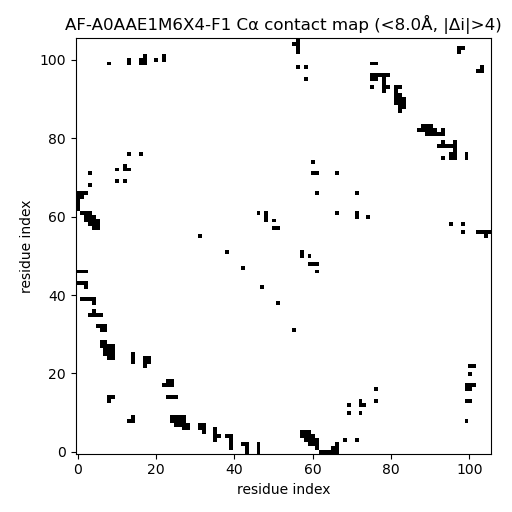16.338 10.153 9.924 1.00 93.06 87 SER A C 1
ATOM 717 O O . SER A 1 87 ? -16.794 10.724 8.935 1.00 93.06 87 SER A O 1
ATOM 719 N N . ASN A 1 88 ? -15.679 8.991 9.847 1.00 89.50 88 ASN A N 1
ATOM 720 C CA . ASN A 1 88 ? -15.327 8.320 8.597 1.00 89.50 88 ASN A CA 1
ATOM 721 C C . ASN A 1 88 ? -14.562 9.253 7.637 1.00 89.50 88 ASN A C 1
ATOM 723 O O . ASN A 1 88 ? -14.855 9.319 6.442 1.00 89.50 88 ASN A O 1
ATOM 727 N N . SER A 1 89 ? -13.611 10.025 8.175 1.00 90.44 89 SER A N 1
ATOM 728 C CA . SER A 1 89 ? -12.900 11.074 7.438 1.00 90.44 89 SER A CA 1
ATOM 729 C C . SER A 1 89 ? -11.389 11.021 7.630 1.00 90.44 89 SER A C 1
ATOM 731 O O . SER A 1 89 ? -10.873 10.518 8.627 1.00 90.44 89 SER A O 1
ATOM 733 N N . CYS A 1 90 ? -10.677 11.606 6.669 1.00 93.06 90 CYS A N 1
ATOM 734 C CA . CYS A 1 90 ? -9.229 11.735 6.690 1.00 93.06 90 CYS A CA 1
ATOM 735 C C . CYS A 1 90 ? -8.804 13.150 7.092 1.00 93.06 90 CYS A C 1
ATOM 737 O O . CYS A 1 90 ? -9.293 14.119 6.514 1.00 93.06 90 CYS A O 1
ATOM 739 N N . PHE A 1 91 ? -7.846 13.277 8.008 1.00 90.62 91 PHE A N 1
ATOM 740 C CA . PHE A 1 91 ? -7.256 14.566 8.403 1.00 90.62 91 PHE A CA 1
ATOM 741 C C . PHE A 1 91 ? -5.880 14.827 7.760 1.00 90.62 91 PHE A C 1
ATOM 743 O O . PHE A 1 91 ? -5.163 15.746 8.149 1.00 90.62 91 PHE A O 1
ATOM 750 N N . GLY A 1 92 ? -5.502 14.022 6.765 1.00 90.44 92 GLY A N 1
ATOM 751 C CA . GLY A 1 92 ? -4.221 14.094 6.070 1.00 90.44 92 GLY A CA 1
ATOM 752 C C . GLY A 1 92 ? -4.154 13.065 4.945 1.00 90.44 92 GLY A C 1
ATOM 753 O O . GLY A 1 92 ? -5.105 12.913 4.185 1.00 90.44 92 GLY A O 1
ATOM 754 N N . VAL A 1 93 ? -3.043 12.334 4.848 1.00 89.81 93 VAL A N 1
ATOM 755 C CA . VAL A 1 93 ? -2.944 11.177 3.946 1.00 89.81 93 VAL A CA 1
ATOM 756 C C . VAL A 1 93 ? -3.355 9.927 4.716 1.00 89.81 93 VAL A C 1
ATOM 758 O O . VAL A 1 93 ? -2.738 9.616 5.733 1.00 89.81 93 VAL A O 1
ATOM 761 N N . CYS A 1 94 ? -4.398 9.243 4.247 1.00 92.94 94 CYS A N 1
ATOM 762 C CA . CYS A 1 94 ? -4.843 7.949 4.775 1.00 92.94 94 CYS A CA 1
ATOM 763 C C . CYS A 1 94 ? -5.442 7.020 3.714 1.00 92.94 94 CYS A C 1
ATOM 765 O O . CYS A 1 94 ? -6.001 5.979 4.059 1.00 92.94 94 CYS A O 1
ATOM 767 N N . LEU A 1 95 ? -5.343 7.383 2.430 1.00 89.50 95 LEU A N 1
ATOM 768 C CA . LEU A 1 95 ? -5.937 6.599 1.347 1.00 89.50 95 LEU A CA 1
ATOM 769 C C . LEU A 1 95 ? -5.271 5.228 1.205 1.00 89.50 95 LEU A C 1
ATOM 771 O O . LEU A 1 95 ? -5.939 4.252 0.869 1.00 89.50 95 LEU A O 1
ATOM 775 N N . HIS A 1 96 ? -3.982 5.107 1.538 1.00 90.62 96 HIS A N 1
ATOM 776 C CA . HIS A 1 96 ? -3.360 3.794 1.535 1.00 90.62 96 HIS A CA 1
ATOM 777 C C . HIS A 1 96 ? -3.864 2.951 2.710 1.00 90.62 96 HIS A C 1
ATOM 779 O O . HIS A 1 96 ? -4.111 1.754 2.534 1.00 90.62 96 HIS A O 1
ATOM 785 N N . TYR A 1 97 ? -4.053 3.557 3.890 1.00 91.44 97 TYR A N 1
ATOM 786 C CA . TYR A 1 97 ? -4.638 2.877 5.050 1.00 91.44 97 TYR A CA 1
ATOM 787 C C . TYR A 1 97 ? -6.055 2.369 4.765 1.00 91.44 97 TYR A C 1
ATOM 789 O O . TYR A 1 97 ? -6.343 1.194 5.012 1.00 91.44 97 TYR A O 1
ATOM 797 N N . THR A 1 98 ? -6.928 3.221 4.223 1.00 89.56 98 THR A N 1
ATOM 798 C CA . THR A 1 98 ? -8.308 2.839 3.899 1.00 89.56 98 THR A CA 1
ATOM 799 C C . THR A 1 98 ? -8.338 1.742 2.845 1.00 89.56 98 THR A C 1
ATOM 801 O O . THR A 1 98 ? -9.079 0.776 3.022 1.00 89.56 98 THR A O 1
ATOM 804 N N . GLN A 1 99 ? -7.468 1.786 1.830 1.00 86.81 99 GLN A N 1
ATOM 805 C CA . GLN A 1 99 ? -7.340 0.676 0.887 1.00 86.81 99 GLN A CA 1
ATOM 806 C C . GLN A 1 99 ? -6.932 -0.617 1.605 1.00 86.81 99 GLN A C 1
ATOM 808 O O . GLN A 1 99 ? -7.553 -1.650 1.384 1.00 86.81 99 GLN A O 1
ATOM 813 N N . VAL A 1 100 ? -5.947 -0.584 2.515 1.00 88.56 100 VAL A N 1
ATOM 814 C CA . VAL A 1 100 ? -5.492 -1.770 3.272 1.00 88.56 100 VAL A CA 1
ATOM 815 C C . VAL A 1 100 ? -6.615 -2.390 4.115 1.00 88.56 100 VAL A C 1
ATOM 817 O O . VAL A 1 100 ? -6.732 -3.619 4.179 1.00 88.56 100 VAL A O 1
ATOM 820 N N . VAL A 1 101 ? -7.447 -1.583 4.781 1.00 89.06 101 VAL A N 1
ATOM 821 C CA . VAL A 1 101 ? -8.465 -2.125 5.699 1.00 89.06 101 VAL A CA 1
ATOM 822 C C . VAL A 1 101 ? -9.839 -2.324 5.078 1.00 89.06 101 VAL A C 1
ATOM 824 O O . VAL A 1 101 ? -10.480 -3.319 5.392 1.00 89.06 101 VAL A O 1
ATOM 827 N N . LEU A 1 102 ? -10.270 -1.462 4.162 1.00 79.06 102 LEU A N 1
ATOM 828 C CA . LEU A 1 102 ? -11.589 -1.535 3.530 1.00 79.06 102 LEU A CA 1
ATOM 829 C C . LEU A 1 102 ? -11.514 -2.266 2.193 1.00 79.06 102 LEU A C 1
ATOM 831 O O . LEU A 1 102 ? -12.316 -3.157 1.930 1.00 79.06 102 LEU A O 1
ATOM 835 N N . GLY A 1 103 ? -10.481 -1.986 1.398 1.00 66.81 103 GLY A N 1
ATOM 836 C CA . GLY A 1 103 ? -10.327 -2.581 0.079 1.00 66.81 103 GLY A CA 1
ATOM 837 C C . GLY A 1 103 ? -11.462 -2.203 -0.863 1.00 66.81 103 GLY A C 1
ATOM 838 O O . GLY A 1 103 ? -12.031 -3.111 -1.465 1.00 66.81 103 GLY A O 1
ATOM 839 N N . VAL A 1 104 ? -11.841 -0.923 -0.870 1.00 49.50 104 VAL A N 1
ATOM 840 C CA . VAL A 1 104 ? -12.984 -0.431 -1.638 1.00 49.50 104 VAL A CA 1
ATOM 841 C C . VAL A 1 104 ? -12.638 -0.549 -3.116 1.00 49.50 104 VAL A C 1
ATOM 843 O O . VAL A 1 104 ? -11.757 0.159 -3.583 1.00 49.50 104 VAL A O 1
ATOM 846 N N . LEU A 1 105 ? -13.325 -1.481 -3.778 1.00 35.03 105 LEU A N 1
ATOM 847 C CA . LEU A 1 105 ? -13.453 -1.549 -5.226 1.00 35.03 105 LEU A CA 1
ATOM 848 C C . LEU A 1 105 ? -14.229 -0.294 -5.647 1.00 35.03 105 LEU A C 1
ATOM 850 O O . LEU A 1 105 ? -15.405 -0.184 -5.284 1.00 35.03 105 LEU A O 1
ATOM 854 N N . GLU A 1 106 ? -13.594 0.647 -6.341 1.00 33.47 106 GLU A N 1
ATOM 855 C CA . GLU A 1 106 ? -14.332 1.599 -7.189 1.00 33.47 106 GLU A CA 1
ATOM 856 C C . GLU A 1 106 ? -14.570 1.001 -8.580 1.00 33.47 106 GLU A C 1
ATOM 858 O O . GLU A 1 106 ? -13.638 0.377 -9.138 1.00 33.47 106 GLU A O 1
#

InterPro domains:
  IPR001283 Cysteine-rich secretory protein-related [PR00837] (26-44)
  IPR001283 Cysteine-rich secretory protein-related [PR00837] (72-85)
  IPR001283 Cysteine-rich secretory protein-related [PR00837] (94-106)
  IPR001283 Cysteine-rich secretory protein-related [PTHR10334] (14-101)
  IPR014044 CAP domain [SM00198] (5-106)
  IPR035940 CAP superfamily [G3DSA:3.40.33.10] (6-103)
  IPR035940 CAP superfamily [SSF55797] (16-101)

Mean predicted aligned error: 5.41 Å

Nearest PDB structures (foldseek):
  3q2r-assembly1_A  TM=7.951E-01  e=5.572E-02  Homo sapiens
  2mps-assembly1_A  TM=3.774E-01  e=3.504E+00  Homo sapiens

Foldseek 3Di:
DWKFWDFWQPDPLLCVLQVVVPHHHTDGDPVSVVVRVVVRVVCVVPVDPDDPPDQADTDIDDDPDDDDPVNSSVVLCVLVVQADPVVRDGNDDNVSNCCSHVVDRD